Prot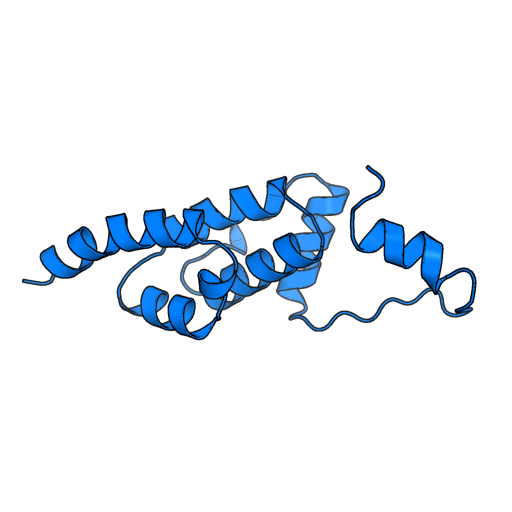ein AF-A0A137NZ84-F1 (afdb_monomer_lite)

Sequence (119 aa):
MKKNFFFKAFESKYAKNKSREVYVFCRKEAILAIIEFIYTGQVDCKVFTKKNYSLILEIYQRAHDYGLTTLKEMIKVFILAYLDESTLSILLGSGILNKEDSFLKKIFNFIPNIINKTI

Structure (mmCIF, N/CA/C/O backbone):
data_AF-A0A137NZ84-F1
#
_entry.id   AF-A0A137NZ84-F1
#
loop_
_atom_site.group_PDB
_atom_site.id
_atom_site.type_symbol
_atom_site.label_atom_id
_atom_site.label_alt_id
_atom_site.label_comp_id
_atom_site.label_asym_id
_atom_site.label_entity_id
_atom_site.label_seq_id
_atom_site.pdbx_PDB_ins_code
_atom_site.Cartn_x
_atom_site.Cartn_y
_atom_site.Cartn_z
_atom_site.occupancy
_atom_site.B_iso_or_equiv
_atom_site.auth_seq_id
_atom_site.auth_comp_id
_atom_site.auth_asym_id
_atom_site.auth_atom_id
_atom_site.pdbx_PDB_model_num
ATOM 1 N N . MET A 1 1 ? 7.709 11.208 -16.558 1.00 48.59 1 MET A N 1
ATOM 2 C CA . MET A 1 1 ? 7.773 9.770 -16.202 1.00 48.59 1 MET A CA 1
ATOM 3 C C . MET A 1 1 ? 9.186 9.247 -15.837 1.00 48.59 1 MET A C 1
ATOM 5 O O . MET A 1 1 ? 9.301 8.096 -15.453 1.00 48.59 1 MET A O 1
ATOM 9 N N . LYS A 1 2 ? 10.258 10.069 -15.852 1.00 46.66 2 LYS A N 1
ATOM 10 C CA . LYS A 1 2 ? 11.672 9.656 -15.631 1.00 46.66 2 LYS A CA 1
ATOM 11 C C . LYS A 1 2 ? 12.137 9.486 -14.158 1.00 46.66 2 LYS A C 1
ATOM 13 O O . LYS A 1 2 ? 13.332 9.501 -13.887 1.00 46.66 2 LYS A O 1
ATOM 18 N N . LYS A 1 3 ? 11.233 9.405 -13.171 1.00 55.09 3 LYS A N 1
ATOM 19 C CA . LYS A 1 3 ? 11.600 9.431 -11.728 1.00 55.09 3 LYS A CA 1
ATOM 20 C C . LYS A 1 3 ? 11.195 8.192 -10.915 1.00 55.09 3 LYS A C 1
ATOM 22 O O . LYS A 1 3 ? 11.501 8.150 -9.730 1.00 55.09 3 LYS A O 1
ATOM 27 N N . ASN A 1 4 ? 10.548 7.202 -11.525 1.00 70.31 4 ASN A N 1
ATOM 28 C CA . ASN A 1 4 ? 10.125 5.976 -10.842 1.00 70.31 4 ASN A CA 1
ATOM 29 C C . ASN A 1 4 ? 11.332 5.033 -10.623 1.00 70.31 4 ASN A C 1
ATOM 31 O O . ASN A 1 4 ? 12.197 4.920 -11.496 1.00 70.31 4 ASN A O 1
ATOM 35 N N . PHE A 1 5 ? 11.387 4.376 -9.459 1.00 82.44 5 PHE A N 1
ATOM 36 C CA . PHE A 1 5 ? 12.406 3.385 -9.081 1.00 82.44 5 PHE A CA 1
ATOM 37 C C . PHE A 1 5 ? 12.701 2.359 -10.177 1.00 82.44 5 PHE A C 1
ATOM 39 O O . PHE A 1 5 ? 13.866 2.149 -10.505 1.00 82.44 5 PHE A O 1
ATOM 46 N N . PHE A 1 6 ? 11.667 1.767 -10.777 1.00 78.62 6 PHE A N 1
ATOM 47 C CA . PHE A 1 6 ? 11.813 0.742 -11.805 1.00 78.62 6 PHE A CA 1
ATOM 48 C C . PHE A 1 6 ? 12.494 1.304 -13.046 1.00 78.62 6 PHE A C 1
ATOM 50 O O . PHE A 1 6 ? 13.440 0.705 -13.533 1.00 78.62 6 PHE A O 1
ATOM 57 N N . PHE A 1 7 ? 12.111 2.497 -13.503 1.00 78.06 7 PHE A N 1
ATOM 58 C CA . PHE A 1 7 ? 12.759 3.139 -14.649 1.00 78.06 7 PHE A CA 1
ATOM 59 C C . PHE A 1 7 ? 14.262 3.347 -14.411 1.00 78.06 7 PHE A C 1
ATOM 61 O O . PHE A 1 7 ? 15.081 2.983 -15.248 1.00 78.06 7 PHE A O 1
ATOM 68 N N . LYS A 1 8 ? 14.642 3.842 -13.225 1.00 75.62 8 LYS A N 1
ATOM 69 C CA . LYS A 1 8 ? 16.056 3.992 -12.847 1.00 75.62 8 LYS A CA 1
ATOM 70 C C . LYS A 1 8 ? 16.765 2.650 -12.715 1.00 75.62 8 LYS A C 1
ATOM 72 O O . LYS A 1 8 ? 17.921 2.541 -13.117 1.00 75.62 8 LYS A O 1
ATOM 77 N N . ALA A 1 9 ? 16.103 1.644 -12.148 1.00 74.62 9 ALA A N 1
ATOM 78 C CA . ALA A 1 9 ? 16.647 0.298 -12.058 1.00 74.62 9 ALA A CA 1
ATOM 79 C C . ALA A 1 9 ? 16.936 -0.239 -13.466 1.00 74.62 9 ALA A C 1
ATOM 81 O O . ALA A 1 9 ? 18.061 -0.672 -13.705 1.00 74.62 9 ALA A O 1
ATOM 82 N N . PHE A 1 10 ? 15.978 -0.085 -14.392 1.00 72.94 10 PHE A N 1
ATOM 83 C CA . PHE A 1 10 ? 16.042 -0.477 -15.802 1.00 72.94 10 PHE A CA 1
ATOM 84 C C . PHE A 1 10 ? 17.128 0.259 -16.604 1.00 72.94 10 PHE A C 1
ATOM 86 O O . PHE A 1 10 ? 17.910 -0.396 -17.288 1.00 72.94 10 PHE A O 1
ATOM 93 N N . GLU A 1 11 ? 17.270 1.578 -16.460 1.00 72.50 11 GLU A N 1
ATOM 94 C CA . GLU A 1 11 ? 18.288 2.349 -17.192 1.00 72.50 11 GLU A CA 1
ATOM 95 C C . GLU A 1 11 ? 19.711 2.216 -16.619 1.00 72.50 11 GLU A C 1
ATOM 97 O O . GLU A 1 11 ? 20.673 2.129 -17.379 1.00 72.50 11 GLU A O 1
ATOM 102 N N . SER A 1 12 ? 19.882 2.205 -15.290 1.00 61.81 12 SER A N 1
ATOM 103 C CA . SER A 1 12 ? 21.215 2.344 -14.669 1.00 61.81 12 SER A CA 1
ATOM 104 C C . SER A 1 12 ? 21.899 1.024 -14.299 1.00 61.81 12 SER A C 1
ATOM 106 O O . SER A 1 12 ? 23.130 0.960 -14.296 1.00 61.81 12 SER A O 1
ATOM 108 N N . LYS A 1 13 ? 21.140 -0.040 -13.989 1.00 53.78 13 LYS A N 1
ATOM 109 C CA . LYS A 1 13 ? 21.706 -1.323 -13.522 1.00 53.78 13 LYS A CA 1
ATOM 110 C C . LYS A 1 13 ? 21.757 -2.409 -14.598 1.00 53.78 13 LYS A C 1
ATOM 112 O O . LYS A 1 13 ? 22.663 -3.241 -14.564 1.00 53.78 13 LYS A O 1
ATOM 117 N N . TYR A 1 14 ? 20.862 -2.393 -15.584 1.00 52.31 14 TYR A N 1
ATOM 118 C CA . TYR A 1 14 ? 20.800 -3.460 -16.596 1.00 52.31 14 TYR A CA 1
ATOM 119 C C . TYR A 1 14 ? 21.761 -3.306 -17.762 1.00 52.31 14 TYR A C 1
ATOM 121 O O . TYR A 1 14 ? 22.067 -4.297 -18.416 1.00 52.31 14 TYR A O 1
ATOM 129 N N . ALA A 1 15 ? 22.319 -2.115 -17.974 1.00 50.59 15 ALA A N 1
ATOM 130 C CA . ALA A 1 15 ? 23.440 -1.970 -18.897 1.00 50.59 15 ALA A CA 1
ATOM 131 C C . ALA A 1 15 ? 24.672 -2.791 -18.448 1.00 50.59 15 ALA A C 1
ATOM 133 O O . ALA A 1 15 ? 25.527 -3.103 -19.270 1.00 50.59 15 ALA A O 1
ATOM 134 N N . LYS A 1 16 ? 24.764 -3.165 -17.157 1.00 50.84 16 LYS A N 1
ATOM 135 C CA . LYS A 1 16 ? 25.891 -3.928 -16.588 1.00 50.84 16 LYS A CA 1
ATOM 136 C C . LYS A 1 16 ? 25.534 -5.337 -16.097 1.00 50.84 16 LYS A C 1
ATOM 138 O O . LYS A 1 16 ? 26.428 -6.175 -16.026 1.00 50.84 16 LYS A O 1
ATOM 143 N N . ASN A 1 17 ? 24.272 -5.624 -15.766 1.00 57.66 17 ASN A N 1
ATOM 144 C CA . ASN A 1 17 ? 23.863 -6.930 -15.241 1.00 57.66 17 ASN A CA 1
ATOM 145 C C . ASN A 1 17 ? 23.206 -7.811 -16.323 1.00 57.66 17 ASN A C 1
ATOM 147 O O . ASN A 1 17 ? 22.121 -7.493 -16.810 1.00 57.66 17 ASN A O 1
ATOM 151 N N . LYS A 1 18 ? 23.845 -8.935 -16.681 1.00 61.78 18 LYS A N 1
ATOM 152 C CA . LYS A 1 18 ? 23.371 -9.849 -17.740 1.00 61.78 18 LYS A CA 1
ATOM 153 C C . LYS A 1 18 ? 22.086 -10.606 -17.372 1.00 61.78 18 LYS A C 1
ATOM 155 O O . LYS A 1 18 ? 21.371 -11.007 -18.284 1.00 61.78 18 LYS A O 1
ATOM 160 N N . SER A 1 19 ? 21.776 -10.785 -16.081 1.00 71.56 19 SER A N 1
ATOM 161 C CA . SER A 1 19 ? 20.650 -11.634 -15.642 1.00 71.56 19 SER A CA 1
ATOM 162 C C . SER A 1 19 ? 19.271 -10.986 -15.777 1.00 71.56 19 SER A C 1
ATOM 164 O O . SER A 1 19 ? 18.261 -11.674 -15.722 1.00 71.56 19 SER A O 1
ATOM 166 N N . ARG A 1 20 ? 19.199 -9.666 -15.986 1.00 73.69 20 ARG A N 1
ATOM 167 C CA . ARG A 1 20 ? 17.927 -8.928 -16.044 1.00 73.69 20 ARG A CA 1
ATOM 168 C C . ARG A 1 20 ? 17.035 -9.050 -14.788 1.00 73.69 20 ARG A C 1
ATOM 170 O O . ARG A 1 20 ? 15.845 -8.759 -14.835 1.00 73.69 20 ARG A O 1
ATOM 177 N N . GLU A 1 21 ? 17.648 -9.250 -13.620 1.00 80.44 21 GLU A N 1
ATOM 178 C CA . GLU A 1 21 ? 16.966 -9.307 -12.316 1.00 80.44 21 GLU A CA 1
ATOM 179 C C . GLU A 1 21 ? 17.079 -8.024 -11.464 1.00 80.44 21 GLU A C 1
ATOM 181 O O . GLU A 1 21 ? 18.109 -7.343 -11.456 1.00 80.44 21 GLU A O 1
ATOM 186 N N . VAL A 1 22 ? 16.028 -7.736 -10.683 1.00 79.75 22 VAL A N 1
ATOM 187 C CA . VAL A 1 22 ? 16.011 -6.734 -9.601 1.00 79.75 22 VAL A CA 1
ATOM 188 C C . VAL A 1 22 ? 15.530 -7.401 -8.318 1.00 79.75 22 VAL A C 1
ATOM 190 O O . VAL A 1 22 ? 14.432 -7.947 -8.262 1.00 79.75 22 VAL A O 1
ATOM 193 N N . TYR A 1 23 ? 16.352 -7.313 -7.276 1.00 83.25 23 TYR A N 1
ATOM 194 C CA . TYR A 1 23 ? 16.021 -7.809 -5.945 1.00 83.25 23 TYR A CA 1
ATOM 195 C C . TYR A 1 23 ? 15.230 -6.754 -5.169 1.00 83.25 23 TYR A C 1
ATOM 197 O O . TYR A 1 23 ? 15.636 -5.590 -5.089 1.00 83.25 23 TYR A O 1
ATOM 205 N N . VAL A 1 24 ? 14.112 -7.176 -4.581 1.00 87.44 24 VAL A N 1
ATOM 206 C CA . VAL A 1 24 ? 13.264 -6.358 -3.706 1.00 87.44 24 VAL A CA 1
ATOM 207 C C . VAL A 1 24 ? 13.092 -7.059 -2.363 1.00 87.44 24 VAL A C 1
ATOM 209 O O . VAL A 1 24 ? 12.960 -8.277 -2.302 1.00 87.44 24 VAL A O 1
ATOM 212 N N . PHE A 1 25 ? 13.102 -6.284 -1.281 1.00 88.75 25 PHE A N 1
ATOM 213 C CA . PHE A 1 25 ? 12.992 -6.800 0.084 1.00 88.75 25 PHE A CA 1
ATO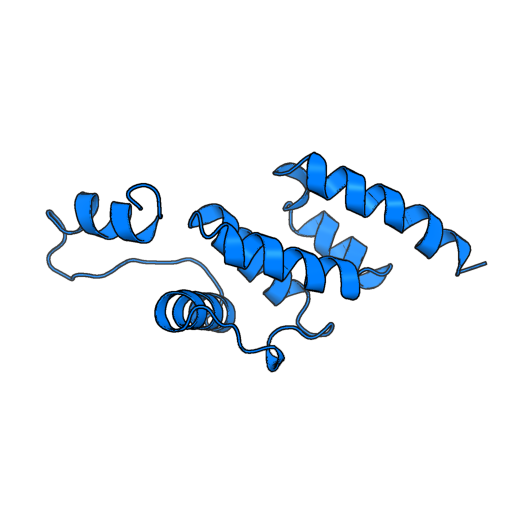M 214 C C . PHE A 1 25 ? 11.603 -6.518 0.648 1.00 88.75 25 PHE A C 1
ATOM 216 O O . PHE A 1 25 ? 11.426 -5.622 1.467 1.00 88.75 25 PHE A O 1
ATOM 223 N N . CYS A 1 26 ? 10.594 -7.237 0.184 1.00 92.81 26 CYS A N 1
ATOM 224 C CA . CYS A 1 26 ? 9.240 -7.120 0.712 1.00 92.81 26 CYS A CA 1
ATOM 225 C C . CYS A 1 26 ? 8.514 -8.459 0.674 1.00 92.81 26 CYS A C 1
ATOM 227 O O . CYS A 1 26 ? 8.942 -9.396 -0.003 1.00 92.81 26 CYS A O 1
ATOM 229 N N . ARG A 1 27 ? 7.399 -8.540 1.402 1.00 94.81 27 ARG A N 1
ATOM 230 C CA . ARG A 1 27 ? 6.470 -9.667 1.290 1.00 94.81 27 ARG A CA 1
ATOM 231 C C . ARG A 1 27 ? 5.982 -9.829 -0.150 1.00 94.81 27 ARG A C 1
ATOM 233 O O . ARG A 1 27 ? 5.755 -8.846 -0.862 1.00 94.81 27 ARG A O 1
ATOM 240 N N . LYS A 1 28 ? 5.768 -11.083 -0.555 1.00 94.38 28 LYS A N 1
ATOM 241 C CA . LYS A 1 28 ? 5.286 -11.446 -1.896 1.00 94.38 28 LYS A CA 1
ATOM 242 C C . LYS A 1 28 ? 3.960 -10.751 -2.214 1.00 94.38 28 LYS A C 1
ATOM 244 O O . LYS A 1 28 ? 3.772 -10.231 -3.306 1.00 94.38 28 LYS A O 1
ATOM 249 N N . GLU A 1 29 ? 3.061 -10.698 -1.246 1.00 94.44 29 GLU A N 1
ATOM 250 C CA . GLU A 1 29 ? 1.746 -10.077 -1.368 1.00 94.44 29 GLU A CA 1
ATOM 251 C C . GLU A 1 29 ? 1.867 -8.568 -1.614 1.00 94.44 29 GLU A C 1
ATOM 253 O O . GLU A 1 29 ? 1.125 -8.009 -2.419 1.00 94.44 29 GLU A O 1
ATOM 258 N N . ALA A 1 30 ? 2.847 -7.914 -0.978 1.00 95.25 30 ALA A N 1
ATOM 259 C CA . ALA A 1 30 ? 3.071 -6.483 -1.142 1.00 95.25 30 ALA A CA 1
ATOM 260 C C . ALA A 1 30 ? 3.558 -6.166 -2.558 1.00 95.25 30 ALA A C 1
ATOM 262 O O . ALA A 1 30 ? 3.043 -5.253 -3.202 1.00 95.25 30 ALA A O 1
ATOM 263 N N . ILE A 1 31 ? 4.536 -6.932 -3.060 1.00 94.50 31 ILE A N 1
ATOM 264 C CA . ILE A 1 31 ? 5.052 -6.705 -4.412 1.00 94.50 31 ILE A CA 1
ATOM 265 C C . ILE A 1 31 ? 4.024 -7.064 -5.485 1.00 94.50 31 ILE A C 1
ATOM 267 O O . ILE A 1 31 ? 3.941 -6.351 -6.480 1.00 94.50 31 ILE A O 1
ATOM 271 N N . LEU A 1 32 ? 3.204 -8.100 -5.282 1.00 93.81 32 LEU A N 1
ATOM 272 C CA . LEU A 1 32 ? 2.147 -8.460 -6.229 1.00 93.81 32 LEU A CA 1
ATOM 273 C C . LEU A 1 32 ? 1.107 -7.344 -6.370 1.00 93.81 32 LEU A C 1
ATOM 275 O O . LEU A 1 32 ? 0.808 -6.967 -7.498 1.00 93.81 32 LEU A O 1
ATOM 279 N N . ALA A 1 33 ? 0.643 -6.752 -5.265 1.00 94.31 33 ALA A N 1
ATOM 280 C CA . ALA A 1 33 ? -0.289 -5.620 -5.310 1.00 94.31 33 ALA A CA 1
ATOM 281 C C . ALA A 1 33 ? 0.314 -4.391 -6.023 1.00 94.31 33 ALA A C 1
ATOM 283 O O . ALA A 1 33 ? -0.364 -3.678 -6.760 1.00 94.31 33 ALA A O 1
ATOM 284 N N . ILE A 1 34 ? 1.614 -4.146 -5.836 1.00 94.56 34 ILE A N 1
ATOM 285 C CA . ILE A 1 34 ? 2.328 -3.052 -6.509 1.00 94.56 34 ILE A CA 1
ATOM 286 C C . ILE A 1 34 ? 2.461 -3.317 -8.010 1.00 94.56 34 ILE A C 1
ATOM 288 O O . ILE A 1 34 ? 2.258 -2.409 -8.813 1.00 94.56 34 ILE A O 1
ATOM 292 N N . ILE A 1 35 ? 2.818 -4.545 -8.392 1.00 93.25 35 ILE A N 1
ATOM 293 C CA . ILE A 1 35 ? 2.924 -4.952 -9.795 1.00 93.25 35 ILE A CA 1
ATOM 294 C C . ILE A 1 35 ? 1.555 -4.842 -10.465 1.00 93.25 35 ILE A C 1
ATOM 296 O O . ILE A 1 35 ? 1.458 -4.222 -11.520 1.00 93.25 35 ILE A O 1
ATOM 300 N N . GLU A 1 36 ? 0.503 -5.368 -9.840 1.00 93.69 36 GLU A N 1
ATOM 301 C CA . GLU A 1 36 ? -0.872 -5.251 -10.330 1.00 93.69 36 GLU A CA 1
ATOM 302 C C . GLU A 1 36 ? -1.233 -3.788 -10.615 1.00 93.69 36 GLU A C 1
ATOM 304 O O . GLU A 1 36 ? -1.664 -3.471 -11.726 1.00 93.69 36 GLU A O 1
ATOM 309 N N . PHE A 1 37 ? -0.947 -2.880 -9.678 1.00 94.94 37 PHE A N 1
ATOM 310 C CA . PHE A 1 37 ? -1.170 -1.449 -9.874 1.00 94.94 37 PHE A CA 1
ATOM 311 C C . PHE A 1 37 ? -0.378 -0.862 -11.041 1.00 94.94 37 PHE A C 1
ATOM 313 O O . PHE A 1 37 ? -0.912 -0.063 -11.805 1.00 94.94 37 PHE A O 1
ATOM 320 N N . ILE A 1 38 ? 0.888 -1.245 -11.209 1.00 91.94 38 ILE A N 1
ATOM 321 C CA . ILE A 1 38 ? 1.718 -0.746 -12.313 1.00 91.94 38 ILE A CA 1
ATOM 322 C C . ILE A 1 38 ? 1.130 -1.144 -13.673 1.00 91.94 38 ILE A C 1
ATOM 324 O O . ILE A 1 38 ? 1.170 -0.337 -14.600 1.00 91.94 38 ILE A O 1
ATOM 328 N N . TYR A 1 39 ? 0.588 -2.358 -13.794 1.00 91.81 39 TYR A N 1
ATOM 329 C CA . TYR A 1 39 ? 0.052 -2.866 -15.059 1.00 91.81 39 TYR A CA 1
ATOM 330 C C . TYR A 1 39 ? -1.393 -2.438 -15.333 1.00 91.81 39 TYR A C 1
ATOM 332 O O . TYR A 1 39 ? -1.752 -2.238 -16.490 1.00 91.81 39 TYR A O 1
ATOM 340 N N . THR A 1 40 ? -2.221 -2.305 -14.298 1.00 93.88 40 THR A N 1
ATOM 341 C CA . THR A 1 40 ? -3.671 -2.083 -14.453 1.00 93.88 40 THR A CA 1
ATOM 342 C C . THR A 1 40 ? -4.121 -0.677 -14.059 1.00 93.88 40 THR A C 1
ATOM 344 O O . THR A 1 40 ? -5.217 -0.255 -14.420 1.00 93.88 40 THR A O 1
ATOM 347 N N . GLY A 1 41 ? -3.307 0.052 -13.292 1.00 91.75 41 GLY A N 1
ATOM 348 C CA . GLY A 1 41 ? -3.721 1.277 -12.604 1.00 91.75 41 GLY A CA 1
ATOM 349 C C . GLY A 1 41 ? -4.707 1.039 -11.453 1.00 91.75 41 GLY A C 1
ATOM 350 O O . GLY A 1 41 ? -5.216 2.006 -10.888 1.00 91.75 41 GLY A O 1
ATOM 351 N N . GLN A 1 42 ? -4.985 -0.220 -11.106 1.00 91.69 42 GLN A N 1
ATOM 352 C CA . GLN A 1 42 ? -5.953 -0.637 -10.094 1.00 91.69 42 GLN A CA 1
ATOM 353 C C . GLN A 1 42 ? -5.284 -1.509 -9.026 1.00 91.69 42 GLN A C 1
ATOM 355 O O . GLN A 1 42 ? -4.185 -2.019 -9.215 1.00 91.69 42 GLN A O 1
ATOM 360 N N . VAL A 1 43 ? -5.940 -1.661 -7.880 1.00 87.62 43 VAL A N 1
ATOM 361 C CA . VAL A 1 43 ? -5.501 -2.569 -6.816 1.00 87.62 43 VAL A CA 1
ATOM 362 C C . VAL A 1 43 ? -6.654 -3.462 -6.392 1.00 87.62 43 VAL A C 1
ATOM 364 O O . VAL A 1 43 ? -7.779 -2.975 -6.257 1.00 87.62 43 VAL A O 1
ATOM 367 N N . ASP A 1 44 ? -6.382 -4.740 -6.126 1.00 87.31 44 ASP A N 1
ATOM 368 C CA . ASP A 1 44 ? -7.385 -5.610 -5.517 1.00 87.31 44 ASP A CA 1
ATOM 369 C C . ASP A 1 44 ? -7.675 -5.175 -4.070 1.00 87.31 44 ASP A C 1
ATOM 371 O O . ASP A 1 44 ? -6.897 -5.405 -3.135 1.00 87.31 44 ASP A O 1
ATOM 375 N N . CYS A 1 45 ? -8.848 -4.572 -3.869 1.00 86.06 45 CYS A N 1
ATOM 376 C CA . CYS A 1 45 ? -9.342 -4.140 -2.563 1.00 86.06 45 CYS A CA 1
ATOM 377 C C . CYS A 1 45 ? -9.407 -5.278 -1.529 1.00 86.06 45 CYS A C 1
ATOM 379 O O . CYS A 1 45 ? -9.367 -5.001 -0.331 1.00 86.06 45 CYS A O 1
ATOM 381 N N . LYS A 1 46 ? -9.462 -6.553 -1.944 1.00 89.69 46 LYS A N 1
ATOM 382 C CA . LYS A 1 46 ? -9.477 -7.703 -1.022 1.00 89.69 46 LYS A CA 1
ATOM 383 C C . LYS A 1 46 ? -8.192 -7.831 -0.207 1.00 89.69 46 LYS A C 1
ATOM 385 O O . LYS A 1 46 ? -8.220 -8.392 0.887 1.00 89.69 46 LYS A O 1
ATOM 390 N N . VAL A 1 47 ? -7.073 -7.300 -0.702 1.00 89.19 47 VAL A N 1
ATOM 391 C CA . VAL A 1 47 ? -5.805 -7.267 0.043 1.00 89.19 47 VAL A CA 1
ATOM 392 C C . VAL A 1 47 ? -5.881 -6.265 1.200 1.00 89.19 47 VAL A C 1
ATOM 394 O O . VAL A 1 47 ? -5.298 -6.494 2.265 1.00 89.19 47 VAL A O 1
ATOM 397 N N . PHE A 1 48 ? -6.657 -5.192 1.036 1.00 92.88 48 PHE A N 1
ATOM 398 C CA . PHE A 1 48 ? -6.764 -4.074 1.970 1.00 92.88 48 PHE A CA 1
ATOM 399 C C . PHE A 1 48 ? -7.866 -4.310 3.001 1.00 92.88 48 PHE A C 1
ATOM 401 O O . PHE A 1 48 ? -8.882 -3.627 3.022 1.00 92.88 48 PHE A O 1
ATOM 408 N N . THR A 1 49 ? -7.647 -5.278 3.890 1.00 95.25 49 THR A N 1
ATOM 409 C CA . THR A 1 49 ? -8.505 -5.502 5.063 1.00 95.25 49 THR A CA 1
ATOM 410 C C . THR A 1 49 ? -7.788 -5.094 6.344 1.00 95.25 49 THR A C 1
ATOM 412 O O . THR A 1 49 ? -6.561 -5.130 6.420 1.00 95.25 49 THR A O 1
ATOM 415 N N . LYS A 1 50 ? -8.545 -4.787 7.403 1.00 94.62 50 LYS A N 1
ATOM 416 C CA . LYS A 1 50 ? -7.983 -4.478 8.728 1.00 94.62 50 LYS A CA 1
ATOM 417 C C . LYS A 1 50 ? -7.042 -5.570 9.258 1.00 94.62 50 LYS A C 1
ATOM 419 O O . LYS A 1 50 ? -6.022 -5.260 9.859 1.00 94.62 50 LYS A O 1
ATOM 424 N N . LYS A 1 51 ? -7.335 -6.851 8.999 1.00 95.94 51 LYS A N 1
ATOM 425 C CA . LYS A 1 51 ? -6.456 -7.974 9.391 1.00 95.94 51 LYS A CA 1
ATOM 426 C C . LYS A 1 51 ? -5.083 -7.904 8.714 1.00 95.94 51 LYS A C 1
ATOM 428 O O . LYS A 1 51 ? -4.090 -8.335 9.287 1.00 95.94 51 LYS A O 1
ATOM 433 N N . ASN A 1 52 ? -5.026 -7.304 7.530 1.00 96.44 52 ASN A N 1
ATOM 434 C CA . ASN A 1 52 ? -3.816 -7.129 6.740 1.00 96.44 52 ASN A CA 1
ATOM 435 C C . ASN A 1 52 ? -3.147 -5.769 6.982 1.00 96.44 52 ASN A C 1
ATOM 437 O O . ASN A 1 52 ? -2.347 -5.338 6.158 1.00 96.44 52 ASN A O 1
ATOM 441 N N . TYR A 1 53 ? -3.429 -5.072 8.087 1.00 95.88 53 TYR A N 1
ATOM 442 C CA . TYR A 1 53 ? -2.938 -3.707 8.300 1.00 95.88 53 TYR A CA 1
ATOM 443 C C . TYR A 1 53 ? -1.414 -3.573 8.144 1.00 95.88 53 TYR A C 1
ATOM 445 O O . TYR A 1 53 ? -0.941 -2.668 7.465 1.00 95.88 53 TYR A O 1
ATOM 453 N N . SER A 1 54 ? -0.629 -4.527 8.657 1.00 95.56 54 SER A N 1
ATOM 454 C CA . SER A 1 54 ? 0.829 -4.532 8.459 1.00 95.56 54 SER A CA 1
ATOM 455 C C . SER A 1 54 ? 1.232 -4.617 6.982 1.00 95.56 54 SER A C 1
ATOM 457 O O . SER A 1 54 ? 2.247 -4.050 6.585 1.00 95.56 54 SER A O 1
ATOM 459 N N . LEU A 1 55 ? 0.474 -5.341 6.154 1.00 96.19 55 LEU A N 1
ATOM 460 C CA . LEU A 1 55 ? 0.675 -5.433 4.704 1.00 96.19 55 LEU A CA 1
ATOM 461 C C . LEU A 1 55 ? 0.330 -4.119 4.011 1.00 96.19 55 LEU A C 1
ATOM 463 O O . LEU A 1 55 ? 1.099 -3.663 3.172 1.00 96.19 55 LEU A O 1
ATOM 467 N N . ILE A 1 56 ? -0.763 -3.475 4.420 1.00 96.31 56 ILE A N 1
ATOM 468 C CA . ILE A 1 56 ? -1.159 -2.148 3.931 1.00 96.31 56 ILE A CA 1
ATOM 469 C C . ILE A 1 56 ? -0.030 -1.135 4.177 1.00 96.31 56 ILE A C 1
ATOM 471 O O . ILE A 1 56 ? 0.357 -0.407 3.262 1.00 96.31 56 ILE A O 1
ATOM 475 N N . LEU A 1 57 ? 0.551 -1.130 5.381 1.00 95.44 57 LEU A N 1
ATOM 476 C CA . LEU A 1 57 ? 1.685 -0.268 5.729 1.00 95.44 57 LEU A CA 1
ATOM 477 C C . LEU A 1 57 ? 2.932 -0.558 4.883 1.00 95.44 57 LEU A C 1
ATOM 479 O O . LEU A 1 57 ? 3.598 0.364 4.414 1.00 95.44 57 LEU A O 1
ATOM 483 N N . GLU A 1 58 ? 3.246 -1.829 4.638 1.00 95.69 58 GLU A N 1
ATOM 484 C CA . GLU A 1 58 ? 4.383 -2.183 3.788 1.00 95.69 58 GLU A CA 1
ATOM 485 C C . GLU A 1 58 ? 4.169 -1.754 2.330 1.00 95.69 58 GLU A C 1
ATOM 487 O O . GLU A 1 58 ? 5.076 -1.180 1.726 1.00 95.69 58 GLU A O 1
ATOM 492 N N . ILE A 1 59 ? 2.967 -1.957 1.776 1.00 95.69 59 ILE A N 1
ATOM 493 C CA . ILE A 1 59 ? 2.614 -1.487 0.428 1.00 95.69 59 ILE A CA 1
ATOM 494 C C . ILE A 1 59 ? 2.743 0.036 0.359 1.00 95.69 59 ILE A C 1
ATOM 496 O O . ILE A 1 59 ? 3.332 0.550 -0.590 1.00 95.69 59 ILE A O 1
ATOM 500 N N . TYR A 1 60 ? 2.263 0.761 1.374 1.00 94.81 60 TYR A N 1
ATOM 501 C CA . TYR A 1 60 ? 2.426 2.211 1.470 1.00 94.81 60 TYR A CA 1
ATOM 502 C C . TYR A 1 60 ? 3.900 2.629 1.412 1.00 94.81 60 TYR A C 1
ATOM 504 O O . TYR A 1 60 ? 4.280 3.484 0.607 1.00 94.81 60 TYR A O 1
ATOM 512 N N . GLN A 1 61 ? 4.742 2.001 2.237 1.00 93.31 61 GLN A N 1
ATOM 513 C CA . GLN A 1 61 ? 6.167 2.309 2.297 1.00 93.31 61 GLN A CA 1
ATOM 514 C C . GLN A 1 61 ? 6.851 2.044 0.954 1.00 93.31 61 GLN A C 1
ATOM 516 O O . GLN A 1 61 ? 7.624 2.872 0.478 1.00 93.31 61 GLN A O 1
ATOM 521 N N . ARG A 1 62 ? 6.539 0.920 0.307 1.00 93.38 62 ARG A N 1
ATOM 522 C CA . ARG A 1 62 ? 7.106 0.571 -0.999 1.00 93.38 62 ARG A CA 1
ATOM 523 C C . ARG A 1 62 ? 6.590 1.473 -2.114 1.00 93.38 62 ARG A C 1
ATOM 525 O O . ARG A 1 62 ? 7.373 1.878 -2.964 1.00 93.38 62 ARG A O 1
ATOM 532 N N . ALA A 1 63 ? 5.319 1.869 -2.087 1.00 92.94 63 ALA A N 1
ATOM 533 C CA . ALA A 1 63 ? 4.781 2.856 -3.019 1.00 92.94 63 ALA A CA 1
ATOM 534 C C . ALA A 1 63 ? 5.507 4.205 -2.890 1.00 92.94 63 ALA A C 1
ATOM 536 O O . ALA A 1 63 ? 5.831 4.826 -3.904 1.00 92.94 63 ALA A O 1
ATOM 537 N N . HIS A 1 64 ? 5.823 4.630 -1.661 1.00 91.19 64 HIS A N 1
ATOM 538 C CA . HIS A 1 64 ? 6.667 5.797 -1.414 1.00 91.19 64 HIS A CA 1
ATOM 539 C C . HIS A 1 64 ? 8.086 5.599 -1.978 1.00 91.19 64 HIS A C 1
ATOM 541 O O . HIS A 1 64 ? 8.524 6.407 -2.797 1.00 91.19 64 HIS A O 1
ATOM 547 N N . ASP A 1 65 ? 8.769 4.506 -1.614 1.00 89.88 65 ASP A N 1
ATOM 548 C CA . ASP A 1 65 ? 10.138 4.201 -2.064 1.00 89.88 65 ASP A CA 1
ATOM 549 C C . ASP A 1 65 ? 10.244 4.131 -3.599 1.00 89.88 65 ASP A C 1
ATOM 551 O O . ASP A 1 65 ? 11.248 4.535 -4.190 1.00 89.88 65 ASP A O 1
ATOM 555 N N . TYR A 1 66 ? 9.198 3.627 -4.261 1.00 90.69 66 TYR A N 1
ATOM 556 C CA . TYR A 1 66 ? 9.163 3.456 -5.711 1.00 90.69 66 TYR A CA 1
ATOM 557 C C . TYR A 1 66 ? 8.704 4.700 -6.479 1.00 90.69 66 TYR A C 1
ATOM 559 O O . TYR A 1 66 ? 8.793 4.734 -7.712 1.00 90.69 66 TYR A O 1
ATOM 567 N N . GLY A 1 67 ? 8.259 5.744 -5.775 1.00 90.50 67 GLY A N 1
ATOM 568 C CA . GLY A 1 67 ? 7.736 6.967 -6.381 1.00 90.50 67 GLY A CA 1
ATOM 569 C C . GLY A 1 67 ? 6.367 6.780 -7.045 1.00 90.50 67 GLY A C 1
ATOM 570 O O . GLY A 1 67 ? 6.061 7.457 -8.026 1.00 90.50 67 GLY A O 1
ATOM 571 N N . LEU A 1 68 ? 5.550 5.854 -6.537 1.00 92.19 68 LEU A N 1
ATOM 572 C CA . LEU A 1 68 ? 4.191 5.572 -7.004 1.00 92.19 68 LEU A CA 1
ATOM 573 C C . LEU A 1 68 ? 3.179 6.445 -6.247 1.00 92.19 68 LEU A C 1
ATOM 575 O O . LEU A 1 68 ? 2.415 5.960 -5.414 1.00 92.19 68 LEU A O 1
ATOM 579 N N . THR A 1 69 ? 3.187 7.752 -6.523 1.00 91.69 69 THR A N 1
ATOM 580 C CA . THR A 1 69 ? 2.403 8.745 -5.765 1.00 91.69 69 THR A CA 1
ATOM 581 C C . THR A 1 69 ? 0.910 8.420 -5.708 1.00 91.69 69 THR A C 1
ATOM 583 O O . THR A 1 69 ? 0.330 8.479 -4.630 1.00 91.69 69 THR A O 1
ATOM 586 N N . THR A 1 70 ? 0.296 8.035 -6.830 1.00 93.25 70 THR A N 1
ATOM 587 C CA . THR A 1 70 ? -1.141 7.718 -6.881 1.00 93.25 70 THR A CA 1
ATOM 588 C C . THR A 1 70 ? -1.492 6.540 -5.976 1.00 93.25 70 THR A C 1
ATOM 590 O O . THR A 1 70 ? -2.384 6.661 -5.142 1.00 93.25 70 THR A O 1
ATOM 593 N N . LEU A 1 71 ? -0.740 5.437 -6.068 1.00 93.94 71 LEU A N 1
ATOM 594 C CA . LEU A 1 71 ? -0.926 4.277 -5.196 1.00 93.94 71 LEU A CA 1
ATOM 595 C C . LEU A 1 71 ? -0.743 4.664 -3.729 1.00 93.94 71 LEU A C 1
ATOM 597 O O . LEU A 1 71 ? -1.583 4.341 -2.898 1.00 93.94 71 LEU A O 1
ATOM 601 N N . LYS A 1 72 ? 0.323 5.407 -3.415 1.00 93.06 72 LYS A N 1
ATOM 602 C CA . LYS A 1 72 ? 0.607 5.869 -2.053 1.00 93.06 72 LYS A CA 1
ATOM 603 C C . LYS A 1 72 ? -0.583 6.630 -1.456 1.00 93.06 72 LYS A C 1
ATOM 605 O O . LYS A 1 72 ? -0.982 6.333 -0.333 1.00 93.06 72 LYS A O 1
ATOM 610 N N . GLU A 1 73 ? -1.160 7.579 -2.194 1.00 91.62 73 GLU A N 1
ATOM 611 C CA . GLU A 1 73 ? -2.320 8.349 -1.725 1.00 91.62 73 GLU A CA 1
ATOM 612 C C . GLU A 1 73 ? -3.581 7.482 -1.589 1.00 91.62 73 GLU A C 1
ATOM 614 O O . GLU A 1 73 ? -4.310 7.638 -0.611 1.00 91.62 73 GLU A O 1
ATOM 619 N N . MET A 1 74 ? -3.805 6.511 -2.483 1.00 93.06 74 MET A N 1
ATOM 620 C CA . MET A 1 74 ? -4.888 5.530 -2.322 1.00 93.06 74 MET A CA 1
ATOM 621 C C . MET A 1 74 ? -4.720 4.715 -1.034 1.00 93.06 74 MET A C 1
ATOM 623 O O . MET A 1 74 ? -5.674 4.551 -0.275 1.00 93.06 74 MET A O 1
ATOM 627 N N . ILE A 1 75 ? -3.500 4.252 -0.737 1.00 94.56 75 ILE A N 1
ATOM 628 C CA . ILE A 1 75 ? -3.243 3.431 0.451 1.00 94.56 75 ILE A CA 1
ATOM 629 C C . ILE A 1 75 ? -3.479 4.213 1.751 1.00 94.56 75 ILE A C 1
ATOM 631 O O . ILE A 1 75 ? -3.976 3.633 2.719 1.00 94.56 75 ILE A O 1
ATOM 635 N N . LYS A 1 76 ? -3.234 5.534 1.777 1.00 91.81 76 LYS A N 1
ATOM 636 C CA . LYS A 1 76 ? -3.550 6.376 2.951 1.00 91.81 76 LYS A CA 1
ATOM 637 C C . LYS A 1 76 ? -5.005 6.255 3.382 1.00 91.81 76 LYS A C 1
ATOM 639 O O . LYS A 1 76 ? -5.272 6.271 4.580 1.00 91.81 76 LYS A O 1
ATOM 644 N N . VAL A 1 77 ? -5.930 6.121 2.432 1.00 90.94 77 VAL A N 1
ATOM 645 C CA . VAL A 1 77 ? -7.361 5.986 2.731 1.00 90.94 77 VAL A CA 1
ATOM 646 C C . VAL A 1 77 ? -7.614 4.729 3.562 1.00 90.94 77 VAL A C 1
ATOM 648 O O . VAL A 1 77 ? -8.286 4.810 4.584 1.00 90.94 77 VAL A O 1
ATOM 651 N N . PHE A 1 78 ? -7.015 3.595 3.193 1.00 93.19 78 PHE A N 1
ATOM 652 C CA . PHE A 1 78 ? -7.155 2.341 3.940 1.00 93.19 78 PHE A CA 1
ATOM 653 C C . PHE A 1 78 ? -6.465 2.382 5.307 1.00 93.19 78 PHE A C 1
ATOM 655 O O . PHE A 1 78 ? -7.004 1.849 6.274 1.00 93.19 78 PHE A O 1
ATOM 662 N N . ILE A 1 79 ? -5.303 3.040 5.410 1.00 92.69 79 ILE A N 1
ATOM 663 C CA . ILE A 1 79 ? -4.618 3.238 6.699 1.00 92.69 79 ILE A CA 1
ATOM 664 C C . ILE A 1 79 ? -5.533 4.002 7.661 1.00 92.69 79 ILE A C 1
ATOM 666 O O . ILE A 1 79 ? -5.751 3.567 8.786 1.00 92.69 79 ILE A O 1
ATOM 670 N N . LEU A 1 80 ? -6.110 5.114 7.202 1.00 90.12 80 LEU A N 1
ATOM 671 C CA . LEU A 1 80 ? -7.002 5.934 8.020 1.00 90.12 80 LEU A CA 1
ATOM 672 C C . LEU A 1 80 ? -8.327 5.223 8.329 1.00 90.12 80 LEU A C 1
ATOM 674 O O . LEU A 1 80 ? -8.806 5.305 9.455 1.00 90.12 80 LEU A O 1
ATOM 678 N N . ALA A 1 81 ? -8.903 4.497 7.367 1.00 90.50 81 ALA A N 1
ATOM 679 C CA . ALA A 1 81 ? -10.173 3.787 7.540 1.00 90.50 81 ALA A CA 1
ATOM 680 C C . ALA A 1 81 ? -10.111 2.676 8.601 1.00 90.50 81 ALA A C 1
ATOM 682 O O . ALA A 1 81 ? -11.132 2.333 9.194 1.00 90.50 81 ALA A O 1
ATOM 683 N N . TYR A 1 82 ? -8.925 2.111 8.839 1.00 92.81 82 TYR A N 1
ATOM 684 C CA . TYR A 1 82 ? -8.711 1.044 9.817 1.00 92.81 82 TYR A CA 1
ATOM 685 C C . TYR A 1 82 ? -7.966 1.499 11.071 1.00 92.81 82 TYR A C 1
ATOM 687 O O . TYR A 1 82 ? -7.553 0.650 11.864 1.00 92.81 82 TYR A O 1
ATOM 695 N N . LEU A 1 83 ? -7.792 2.809 11.257 1.00 89.19 83 LEU A N 1
ATOM 696 C CA . LEU A 1 83 ? -7.102 3.366 12.410 1.00 89.19 83 LEU A CA 1
ATOM 697 C C . LEU A 1 83 ? -7.948 3.224 13.687 1.00 89.19 83 LEU A C 1
ATOM 699 O O . LEU A 1 83 ? -9.038 3.780 13.796 1.00 89.19 83 LEU A O 1
ATOM 703 N N . ASP A 1 84 ? -7.410 2.494 14.657 1.00 87.94 84 ASP A N 1
ATOM 704 C CA . ASP A 1 84 ? -7.898 2.346 16.025 1.00 87.94 84 ASP A CA 1
ATOM 705 C C . ASP A 1 84 ? -6.707 2.145 16.973 1.00 87.94 84 ASP A C 1
ATOM 707 O O . ASP A 1 84 ? -5.557 2.262 16.557 1.00 87.94 84 ASP A O 1
ATOM 711 N N . GLU A 1 85 ? -6.957 1.837 18.244 1.00 85.81 85 GLU A N 1
ATOM 712 C CA . GLU A 1 85 ? -5.896 1.628 19.234 1.00 85.81 85 GLU A CA 1
ATOM 713 C C . GLU A 1 85 ? -4.901 0.519 18.837 1.00 85.81 85 GLU A C 1
ATOM 715 O O . GLU A 1 85 ? -3.683 0.702 18.918 1.00 85.81 85 GLU A O 1
ATOM 720 N N . SER A 1 86 ? -5.406 -0.608 18.328 1.00 89.75 86 SER A N 1
ATOM 721 C CA . SER A 1 86 ? -4.581 -1.750 17.929 1.00 89.75 86 SER A CA 1
ATOM 722 C C . SER A 1 86 ? -3.719 -1.437 16.706 1.00 89.75 86 SER A C 1
ATOM 724 O O . SER A 1 86 ? -2.525 -1.744 16.679 1.00 89.75 86 SER A O 1
ATOM 726 N N . THR A 1 87 ? -4.289 -0.783 15.694 1.00 91.94 87 THR A N 1
ATOM 727 C CA . THR A 1 87 ? -3.584 -0.482 14.447 1.00 91.94 87 THR A CA 1
ATOM 728 C C . THR A 1 87 ? -2.706 0.762 14.564 1.00 91.94 87 THR A C 1
ATOM 730 O O . THR A 1 87 ? -1.699 0.862 13.860 1.00 91.94 87 THR A O 1
ATOM 733 N N . LEU A 1 88 ? -3.005 1.671 15.497 1.00 89.00 88 LEU A N 1
ATOM 734 C CA . LEU A 1 88 ? -2.149 2.805 15.837 1.00 89.00 88 LEU A CA 1
ATOM 735 C C . LEU A 1 88 ? -0.791 2.336 16.373 1.00 89.00 88 LEU A C 1
ATOM 737 O O . LEU A 1 88 ? 0.236 2.848 15.932 1.00 89.00 88 LEU A O 1
ATOM 741 N N . SER A 1 89 ? -0.769 1.331 17.253 1.00 87.94 89 SER A N 1
ATOM 742 C CA . SER A 1 89 ? 0.482 0.746 17.761 1.00 87.94 89 SER A CA 1
ATOM 743 C C . SER A 1 89 ? 1.351 0.184 16.626 1.00 87.94 89 SER A C 1
ATOM 745 O O . SER A 1 89 ? 2.538 0.502 16.517 1.00 87.94 89 SER A O 1
ATOM 747 N N . ILE A 1 90 ? 0.738 -0.560 15.695 1.00 92.75 90 ILE A N 1
ATOM 748 C CA . ILE A 1 90 ? 1.424 -1.098 14.508 1.00 92.75 90 ILE A CA 1
ATOM 749 C C . ILE A 1 90 ? 1.954 0.041 13.622 1.00 92.75 90 ILE A C 1
ATOM 751 O O . ILE A 1 90 ? 3.079 -0.022 13.122 1.00 92.75 90 ILE A O 1
ATOM 755 N N . LEU A 1 91 ? 1.158 1.096 13.430 1.00 91.31 91 LEU A N 1
ATOM 756 C CA . LEU A 1 91 ? 1.540 2.252 12.626 1.00 91.31 91 LEU A CA 1
ATOM 757 C C . LEU A 1 91 ? 2.734 3.001 13.226 1.00 91.31 91 LEU A C 1
ATOM 759 O O . LEU A 1 91 ? 3.678 3.306 12.497 1.00 91.31 91 LEU A O 1
ATOM 763 N N . LEU A 1 92 ? 2.726 3.253 14.535 1.00 86.75 92 LEU A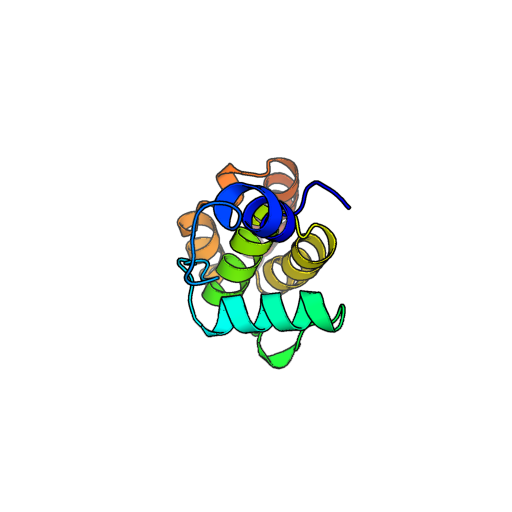 N 1
ATOM 764 C CA . LEU A 1 92 ? 3.842 3.883 15.244 1.00 86.75 92 LEU A CA 1
ATOM 765 C C . LEU A 1 92 ? 5.116 3.031 15.131 1.00 86.75 92 LEU A C 1
ATOM 767 O O . LEU A 1 92 ? 6.177 3.558 14.795 1.00 86.75 92 LEU A O 1
ATOM 771 N N . GLY A 1 93 ? 4.998 1.709 15.298 1.00 87.25 93 GLY A N 1
ATOM 772 C CA . GLY A 1 93 ? 6.117 0.771 15.157 1.00 87.25 93 GLY A CA 1
ATOM 773 C C . GLY A 1 93 ?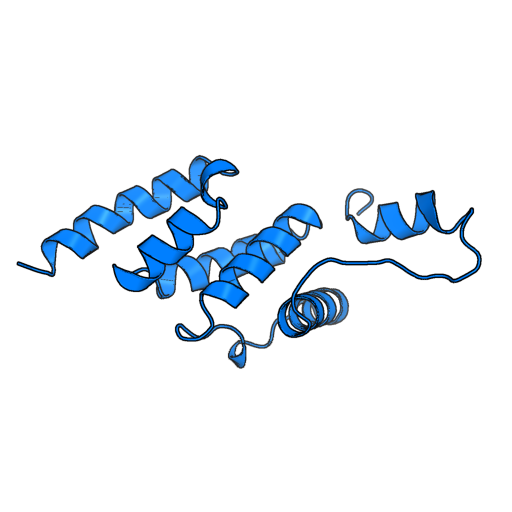 6.678 0.642 13.733 1.00 87.25 93 GLY A C 1
ATOM 774 O O . GLY A 1 93 ? 7.820 0.228 13.560 1.00 87.25 93 GLY A O 1
ATOM 775 N N . SER A 1 94 ? 5.914 1.020 12.702 1.00 87.50 94 SER A N 1
ATOM 776 C CA . SER A 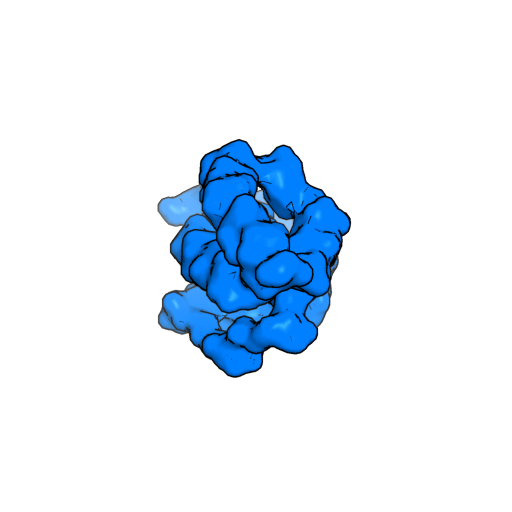1 94 ? 6.346 0.908 11.298 1.00 87.50 94 SER A CA 1
ATOM 777 C C . SER A 1 94 ? 7.367 1.966 10.858 1.00 87.50 94 SER A C 1
ATOM 779 O O . SER A 1 94 ? 7.980 1.827 9.800 1.00 87.50 94 SER A O 1
ATOM 781 N N . GLY A 1 95 ? 7.517 3.060 11.615 1.00 81.62 95 GLY A N 1
ATOM 782 C CA . GLY A 1 95 ? 8.383 4.186 11.249 1.00 81.62 95 GLY A CA 1
ATOM 783 C C . GLY A 1 95 ? 7.908 5.004 10.036 1.00 81.62 95 GLY A C 1
ATOM 784 O O . GLY A 1 95 ? 8.588 5.951 9.642 1.00 81.62 95 GLY A O 1
ATOM 785 N N . ILE A 1 96 ? 6.740 4.690 9.458 1.00 83.75 96 ILE A N 1
ATOM 786 C CA . ILE A 1 96 ? 6.139 5.429 8.330 1.00 83.75 96 ILE A CA 1
ATOM 787 C C . ILE A 1 96 ? 5.915 6.898 8.682 1.00 83.75 96 ILE A C 1
ATOM 789 O O . ILE A 1 96 ? 6.116 7.791 7.857 1.00 83.75 96 ILE A O 1
ATOM 793 N N . LEU A 1 97 ? 5.520 7.144 9.926 1.00 77.69 97 LEU A N 1
ATOM 794 C CA . LEU A 1 97 ? 5.207 8.473 10.422 1.00 77.69 97 LEU A CA 1
ATOM 795 C C . LEU A 1 97 ? 6.427 9.397 10.451 1.00 77.69 97 LEU A C 1
ATOM 797 O O . LEU A 1 97 ? 6.280 10.588 10.220 1.00 77.69 97 LEU A O 1
ATOM 801 N N . ASN A 1 98 ? 7.638 8.854 10.567 1.00 74.25 98 ASN A N 1
ATOM 802 C CA . ASN A 1 98 ? 8.872 9.644 10.574 1.00 74.25 98 ASN A CA 1
ATOM 803 C C . ASN A 1 98 ? 9.229 10.227 9.194 1.00 74.25 98 ASN A C 1
ATOM 805 O O . ASN A 1 98 ? 10.205 10.963 9.077 1.00 74.25 98 ASN A O 1
ATOM 809 N N . LYS A 1 99 ? 8.492 9.860 8.136 1.00 69.62 99 LYS A N 1
ATOM 810 C CA . LYS A 1 99 ? 8.799 10.234 6.748 1.00 69.62 99 LYS A CA 1
ATOM 811 C C . LYS A 1 99 ? 7.851 11.279 6.153 1.00 69.62 99 LYS A C 1
ATOM 813 O O . LYS A 1 99 ? 8.171 11.823 5.099 1.00 69.62 99 LYS A O 1
ATOM 818 N N . GLU A 1 100 ? 6.696 11.560 6.771 1.00 69.81 100 GLU A N 1
ATOM 819 C CA . GLU A 1 100 ? 5.705 12.511 6.232 1.00 69.81 100 GLU A CA 1
ATOM 820 C C . GLU A 1 100 ? 4.945 13.303 7.318 1.00 69.81 100 GLU A C 1
ATOM 822 O O . GLU A 1 100 ? 3.896 12.876 7.808 1.00 69.81 100 GLU A O 1
ATOM 827 N N . ASP A 1 101 ? 5.397 14.533 7.591 1.00 63.56 101 ASP A N 1
ATOM 828 C CA . ASP A 1 101 ? 4.787 15.455 8.569 1.00 63.56 101 ASP A CA 1
ATOM 829 C C . ASP A 1 101 ? 3.307 15.772 8.297 1.00 63.56 101 ASP A C 1
ATOM 831 O O . ASP A 1 101 ? 2.503 15.939 9.217 1.00 63.56 101 ASP A O 1
ATOM 835 N N . SER A 1 102 ? 2.907 15.861 7.027 1.00 77.69 102 SER A N 1
ATOM 836 C CA . SER A 1 102 ? 1.518 16.171 6.662 1.00 77.69 102 SER A CA 1
ATOM 837 C C . SER A 1 102 ? 0.564 15.002 6.920 1.00 77.69 102 SER A C 1
ATOM 839 O O . SER A 1 102 ? -0.608 15.219 7.232 1.00 77.69 102 SER A O 1
ATOM 841 N N . PHE A 1 103 ? 1.057 13.765 6.822 1.00 77.88 103 PHE A N 1
ATOM 842 C CA . PHE A 1 103 ? 0.283 12.564 7.126 1.00 77.88 103 PHE A CA 1
ATOM 843 C C . PHE A 1 103 ? 0.166 12.358 8.639 1.00 77.88 103 PHE A C 1
ATOM 845 O O . PHE A 1 103 ? -0.929 12.103 9.142 1.00 77.88 103 PHE A O 1
ATOM 852 N N . LEU A 1 104 ? 1.261 12.605 9.361 1.00 73.81 104 LEU A N 1
ATOM 853 C CA . LEU A 1 104 ? 1.306 12.681 10.820 1.00 73.81 104 LEU A CA 1
ATOM 854 C C . LEU A 1 104 ? 0.229 13.607 11.397 1.00 73.81 104 LEU A C 1
ATOM 856 O O . LEU A 1 104 ? -0.544 13.192 12.258 1.00 73.81 104 LEU A O 1
ATOM 860 N N . LYS A 1 105 ? 0.122 14.842 10.886 1.00 74.88 105 LYS A N 1
ATOM 861 C CA . LYS A 1 105 ? -0.898 15.806 11.338 1.00 74.88 105 LYS A CA 1
ATOM 862 C C . LYS A 1 105 ? -2.324 15.274 11.180 1.00 74.88 105 LYS A C 1
ATOM 864 O O . LYS A 1 105 ? -3.147 15.462 12.070 1.00 74.88 105 LYS A O 1
ATOM 869 N N . LYS A 1 106 ? -2.622 14.584 10.072 1.00 74.75 106 LYS A N 1
ATOM 870 C CA . LYS A 1 106 ? -3.947 13.978 9.861 1.00 74.75 106 LYS A CA 1
ATOM 871 C C . LYS A 1 106 ? -4.232 12.895 10.897 1.00 74.75 106 LYS A C 1
ATOM 873 O O . LYS A 1 106 ? -5.331 12.865 11.429 1.00 74.75 106 LYS A O 1
ATOM 878 N N . ILE A 1 107 ? -3.253 12.056 11.217 1.00 77.31 107 ILE A N 1
ATOM 879 C CA . ILE A 1 107 ? -3.412 10.992 12.215 1.00 77.31 107 ILE A CA 1
ATOM 880 C C . ILE A 1 107 ? -3.606 11.572 13.616 1.00 77.31 107 ILE A C 1
ATOM 882 O O . ILE A 1 107 ? -4.533 11.164 14.310 1.00 77.31 107 ILE A O 1
ATOM 886 N N . PHE A 1 108 ? -2.819 12.576 14.009 1.00 73.38 108 PHE A N 1
ATOM 887 C CA . PHE A 1 108 ? -2.988 13.236 15.307 1.00 73.38 108 PHE A CA 1
ATOM 888 C C . PHE A 1 108 ? -4.344 13.925 15.467 1.00 73.38 108 PHE A C 1
ATOM 890 O O . PHE A 1 108 ? -4.866 13.951 16.572 1.00 73.38 108 PHE A O 1
ATOM 897 N N . ASN A 1 109 ? -4.965 14.401 14.386 1.00 73.62 109 ASN A N 1
ATOM 898 C CA . ASN A 1 109 ? -6.334 14.919 14.448 1.00 73.62 109 ASN A CA 1
ATOM 899 C C . ASN A 1 109 ? -7.390 13.813 14.656 1.00 73.62 109 ASN A C 1
ATOM 901 O O . ASN A 1 109 ? -8.496 14.103 15.105 1.00 73.62 109 ASN A O 1
ATOM 905 N N . PHE A 1 110 ? -7.072 12.552 14.344 1.00 67.75 110 PHE A N 1
ATOM 906 C CA . PHE A 1 110 ? -7.961 11.403 14.552 1.00 67.75 110 PHE A CA 1
ATOM 907 C C . PHE A 1 110 ? -7.823 10.775 15.949 1.00 67.75 110 PHE A C 1
ATOM 909 O O . PHE A 1 110 ? -8.810 10.263 16.475 1.00 67.75 110 PHE A O 1
ATOM 916 N N . ILE A 1 111 ? -6.642 10.842 16.574 1.00 67.94 111 ILE A N 1
ATOM 917 C CA . ILE A 1 111 ? -6.360 10.226 17.886 1.00 67.94 111 ILE A CA 1
ATOM 918 C C . ILE A 1 111 ? -7.304 10.705 19.015 1.00 67.94 111 ILE A C 1
ATOM 920 O O . ILE A 1 111 ? -7.828 9.846 19.726 1.00 67.94 111 ILE A O 1
ATOM 924 N N . PRO A 1 112 ? -7.613 12.011 19.176 1.00 60.34 112 PRO A N 1
ATOM 925 C CA . PRO A 1 112 ? -8.529 12.485 20.217 1.00 60.34 112 PRO A CA 1
ATOM 926 C C . PRO A 1 112 ? -9.925 11.851 20.135 1.00 60.34 112 PRO A C 1
ATOM 928 O O . PRO A 1 112 ? -10.546 11.574 21.156 1.00 60.34 112 PRO A O 1
ATOM 931 N N . ASN A 1 113 ? -10.402 11.557 18.921 1.00 59.34 113 ASN A N 1
ATOM 932 C CA . ASN A 1 113 ? -11.708 10.931 18.697 1.00 59.34 113 ASN A CA 1
ATOM 933 C C . ASN A 1 113 ? -11.723 9.424 18.993 1.00 59.34 113 ASN A C 1
ATOM 935 O O . ASN A 1 113 ? -12.799 8.854 19.164 1.00 59.34 113 ASN A O 1
ATOM 939 N N . ILE A 1 114 ? -10.554 8.777 19.027 1.00 57.91 114 ILE A N 1
ATOM 940 C CA . ILE A 1 114 ? -10.414 7.366 19.404 1.00 57.91 114 ILE A CA 1
ATOM 941 C C . ILE A 1 114 ? -10.373 7.256 20.931 1.00 57.91 114 ILE A C 1
ATOM 943 O O . IL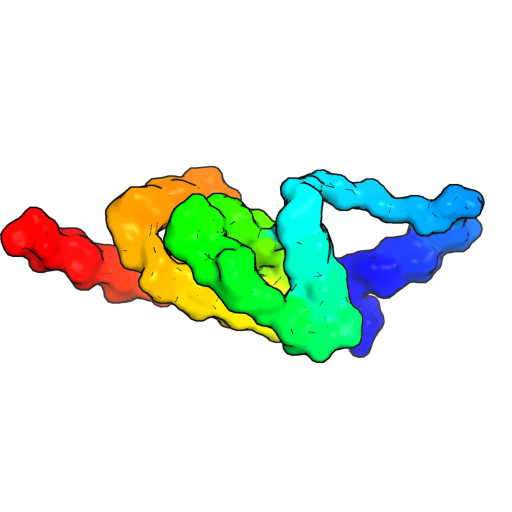E A 1 114 ? -11.114 6.461 21.492 1.00 57.91 114 ILE A O 1
ATOM 947 N N . ILE A 1 115 ? -9.588 8.110 21.598 1.00 53.62 115 ILE A N 1
ATOM 948 C CA . ILE A 1 115 ? -9.442 8.111 23.064 1.00 53.62 115 ILE A CA 1
ATOM 949 C C . ILE A 1 115 ? -10.768 8.469 23.761 1.00 53.62 115 ILE A C 1
ATOM 951 O O . ILE A 1 115 ? -11.135 7.837 24.746 1.00 53.62 115 ILE A O 1
ATOM 955 N N . ASN A 1 116 ? -11.536 9.418 23.215 1.00 51.03 116 ASN A N 1
ATOM 956 C CA . ASN A 1 116 ? -12.821 9.838 23.793 1.00 51.03 116 ASN A CA 1
ATOM 957 C C . ASN A 1 116 ? -13.980 8.843 23.584 1.00 51.03 116 ASN A C 1
ATOM 959 O O . ASN A 1 116 ? -15.054 9.059 24.132 1.00 51.03 116 ASN A O 1
ATOM 963 N N . LYS A 1 117 ? -13.808 7.786 22.778 1.00 50.44 117 LYS A N 1
ATOM 964 C CA . LYS A 1 117 ? -14.825 6.730 22.592 1.00 50.44 117 LYS A CA 1
ATOM 965 C C . LYS A 1 117 ? -14.661 5.551 23.554 1.00 50.44 117 LYS A C 1
ATOM 967 O O . LYS A 1 117 ? -15.490 4.646 23.532 1.00 50.44 117 LYS A O 1
ATOM 972 N N . THR A 1 118 ? -13.601 5.556 24.357 1.00 44.00 118 THR A N 1
ATOM 973 C CA . THR A 1 118 ? -13.240 4.467 25.275 1.00 44.00 118 THR A CA 1
ATOM 974 C C . THR A 1 118 ? -13.552 4.807 26.742 1.00 44.00 118 THR A C 1
ATOM 976 O O . THR A 1 118 ? -13.182 4.040 27.627 1.00 44.00 118 THR A O 1
ATOM 979 N N . ILE A 1 119 ? -14.227 5.937 27.006 1.00 40.03 119 ILE A N 1
ATOM 980 C CA . ILE A 1 119 ? -14.706 6.365 28.335 1.00 40.03 119 ILE A CA 1
ATOM 981 C C . ILE A 1 119 ? -16.232 6.302 28.364 1.00 40.03 119 ILE A C 1
ATOM 983 O O . ILE A 1 119 ? -16.846 6.809 27.397 1.00 40.03 119 ILE A O 1
#

Foldseek 3Di:
DCPFPVNCCVPPVCVPDPPPDDDDPDDPLLVVQVVCCVVPVDGDCVCLDLVNLLSLLRNLVVCVVRVVVVSNVVSLVSLVVNDAPVSVVVVVVSCPCVPDVVSVVVVVVCVVVRVVVVD

Radius of gyration: 16.45 Å; chains: 1; bounding box: 41×28×47 Å

Organism: Conidiobolus coronatus (strain ATCC 28846 / CBS 209.66 / NRRL 28638) (NCBI:txid796925)

InterPro domains:
  IPR011333 SKP1/BTB/POZ domain superfamily [G3DSA:3.30.710.10] (2-119)
  IPR011333 SKP1/BTB/POZ domain superfamily [SSF54695] (4-79)

pLDDT: mean 81.95, std 14.68, range [40.03, 96.44]

Secondary structure (DSSP, 8-state):
-TT-HHHHHHHHTTTT-TT------S-HHHHHHHHHHHHHS---GGG--GGGHHHHHHHHHHHHHHT-HHHHHHHHHHHHHT-SHHHHHHHHHTTGGGG-HHHHHHHHHHHHHHHTT--